Protein AF-A0A239RN27-F1 (afdb_monomer)

Radius of gyration: 16.0 Å; Cα contacts (8 Å, |Δi|>4): 80; chains: 1; bounding box: 36×29×45 Å

Structure (mmCIF, N/CA/C/O backbone):
data_AF-A0A239RN27-F1
#
_entry.id   AF-A0A239RN27-F1
#
loop_
_atom_site.group_PDB
_atom_site.id
_atom_site.type_symbol
_atom_site.label_atom_id
_atom_site.label_alt_id
_atom_site.label_comp_id
_atom_site.label_asym_id
_atom_site.label_entity_id
_atom_site.label_seq_id
_atom_site.pdbx_PDB_ins_code
_atom_site.Cartn_x
_atom_site.Cartn_y
_atom_site.Cartn_z
_atom_site.occupancy
_atom_site.B_iso_or_equiv
_atom_site.auth_seq_id
_atom_site.auth_comp_id
_atom_site.auth_asym_id
_atom_site.auth_atom_id
_atom_site.pdbx_PDB_model_num
ATOM 1 N N . MET A 1 1 ? 12.730 14.964 -0.224 1.00 61.84 1 MET A N 1
ATOM 2 C CA . MET A 1 1 ? 12.792 14.184 1.037 1.00 61.84 1 MET A CA 1
ATOM 3 C C . MET A 1 1 ? 11.778 14.671 2.076 1.00 61.84 1 MET A C 1
ATOM 5 O O . MET A 1 1 ? 10.950 13.876 2.494 1.00 61.84 1 MET A O 1
ATOM 9 N N . ILE A 1 2 ? 11.758 15.965 2.427 1.00 78.81 2 ILE A N 1
ATOM 10 C CA . ILE A 1 2 ? 10.817 16.543 3.416 1.00 78.81 2 ILE A CA 1
ATOM 11 C C . ILE A 1 2 ? 9.338 16.310 3.046 1.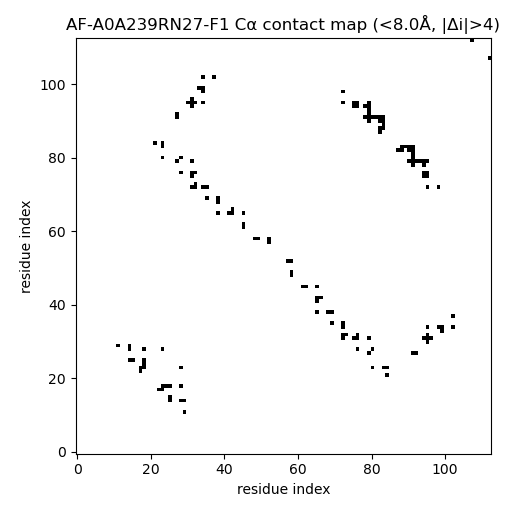00 78.81 2 ILE A C 1
ATOM 13 O O . ILE A 1 2 ? 8.555 15.893 3.892 1.00 78.81 2 ILE A O 1
ATOM 17 N N . THR A 1 3 ? 8.960 16.474 1.775 1.00 80.31 3 THR A N 1
ATOM 18 C CA . THR A 1 3 ? 7.575 16.272 1.305 1.00 80.31 3 THR A CA 1
ATOM 19 C C . THR A 1 3 ? 7.066 14.841 1.504 1.00 80.31 3 THR A C 1
ATOM 21 O O . THR A 1 3 ? 5.915 14.649 1.882 1.00 80.31 3 THR A O 1
ATOM 24 N N . LEU A 1 4 ? 7.925 13.831 1.311 1.00 77.06 4 LEU A N 1
ATOM 25 C CA . LEU A 1 4 ? 7.568 12.426 1.542 1.00 77.06 4 LEU A CA 1
ATOM 26 C C . LEU A 1 4 ? 7.367 12.144 3.032 1.00 77.06 4 LEU A C 1
ATOM 28 O O . LEU A 1 4 ? 6.405 11.481 3.403 1.00 77.06 4 LEU A O 1
ATOM 32 N N . ILE A 1 5 ? 8.235 12.688 3.889 1.00 81.50 5 ILE A N 1
ATOM 33 C CA . ILE A 1 5 ? 8.115 12.550 5.347 1.00 81.50 5 ILE A CA 1
ATOM 34 C C . ILE A 1 5 ? 6.793 13.158 5.827 1.00 81.50 5 ILE A C 1
ATOM 36 O O . ILE A 1 5 ? 6.056 12.509 6.565 1.00 81.50 5 ILE A O 1
ATOM 40 N N . LEU A 1 6 ? 6.460 14.367 5.363 1.00 87.25 6 LEU A N 1
ATOM 41 C CA . LEU A 1 6 ? 5.192 15.023 5.692 1.00 87.25 6 LEU A CA 1
ATOM 42 C C . LEU A 1 6 ? 3.984 14.225 5.187 1.00 87.25 6 LEU A C 1
ATOM 44 O O . LEU A 1 6 ? 2.998 14.096 5.909 1.00 87.25 6 LEU A O 1
ATOM 48 N N . PHE A 1 7 ? 4.068 13.643 3.989 1.00 84.19 7 PHE A N 1
ATOM 49 C CA . PHE A 1 7 ? 3.011 12.796 3.437 1.00 84.19 7 PHE A CA 1
ATOM 50 C C . PHE A 1 7 ? 2.784 11.529 4.275 1.00 84.19 7 PHE A C 1
ATOM 52 O O . PHE A 1 7 ? 1.651 11.249 4.666 1.00 84.19 7 PHE A O 1
ATOM 59 N N . TYR A 1 8 ? 3.842 10.792 4.625 1.00 83.25 8 TYR A N 1
ATOM 60 C CA . TYR A 1 8 ? 3.715 9.603 5.476 1.00 83.25 8 TYR A CA 1
ATOM 61 C C . TYR A 1 8 ? 3.262 9.948 6.898 1.00 83.25 8 TYR A C 1
ATOM 63 O O . TYR A 1 8 ? 2.437 9.229 7.462 1.00 83.25 8 TYR A O 1
ATOM 71 N N . ALA A 1 9 ? 3.734 11.063 7.463 1.00 86.31 9 ALA A N 1
ATOM 72 C CA . ALA A 1 9 ? 3.263 11.556 8.754 1.00 86.31 9 ALA A CA 1
ATOM 73 C C . ALA A 1 9 ? 1.765 11.892 8.707 1.00 86.31 9 ALA A C 1
ATOM 75 O O . ALA A 1 9 ? 1.016 11.493 9.599 1.00 86.31 9 ALA A O 1
ATOM 76 N N . PHE A 1 10 ? 1.302 12.551 7.642 1.00 88.94 10 PHE A N 1
ATOM 77 C CA . PHE A 1 10 ? -0.116 12.825 7.423 1.00 88.94 10 PHE A CA 1
ATOM 78 C C . PHE A 1 10 ? -0.939 11.533 7.314 1.00 88.94 10 PHE A C 1
ATOM 80 O O . PHE A 1 10 ? -1.952 11.401 8.001 1.00 88.94 10 PHE A O 1
ATOM 87 N N . LEU A 1 11 ? -0.491 10.552 6.522 1.00 86.25 11 LEU A N 1
ATOM 88 C CA . LEU A 1 11 ? -1.153 9.246 6.414 1.00 86.25 11 LEU A CA 1
ATOM 89 C C . LEU A 1 11 ? -1.217 8.519 7.764 1.00 86.25 11 LEU A C 1
ATOM 91 O O . LEU A 1 11 ? -2.248 7.943 8.111 1.00 86.25 11 LEU A O 1
ATOM 95 N N . PHE A 1 12 ? -0.148 8.574 8.555 1.00 87.50 12 PHE A N 1
ATOM 96 C CA . PHE A 1 12 ? -0.116 7.978 9.887 1.00 87.50 12 PHE A CA 1
ATOM 97 C C . PHE A 1 12 ? -1.086 8.670 10.858 1.00 87.50 12 PHE A C 1
ATOM 99 O O . PHE A 1 12 ? -1.845 7.998 11.563 1.00 87.50 12 PHE A O 1
ATOM 106 N N . LEU A 1 13 ? -1.134 10.005 10.858 1.00 91.12 13 LEU A N 1
ATOM 107 C CA . LEU A 1 13 ? -2.103 10.771 11.649 1.00 91.12 13 LEU A CA 1
ATOM 108 C C . LEU A 1 13 ? -3.546 10.481 11.215 1.00 91.12 13 LEU A C 1
ATOM 110 O O . LEU A 1 13 ? -4.423 10.328 12.068 1.00 91.12 13 LEU A O 1
ATOM 114 N N . LEU A 1 14 ? -3.794 10.332 9.912 1.00 88.00 14 LEU A N 1
ATOM 115 C CA . LEU A 1 14 ? -5.091 9.922 9.375 1.00 88.00 14 LEU A CA 1
ATOM 116 C C . LEU A 1 14 ? -5.479 8.521 9.873 1.00 88.00 14 LEU A C 1
ATOM 118 O O . LEU A 1 14 ? -6.615 8.316 10.309 1.00 88.00 14 LEU A O 1
ATOM 122 N N . CYS A 1 15 ? -4.536 7.573 9.880 1.00 88.69 15 CYS A N 1
ATOM 123 C CA . CYS A 1 15 ? -4.739 6.239 10.444 1.00 88.69 15 CYS A CA 1
ATOM 124 C C . CYS A 1 15 ? -5.134 6.290 11.919 1.00 88.69 15 CYS A C 1
ATOM 126 O O . CYS A 1 15 ? -6.112 5.648 12.308 1.00 88.69 15 CYS A O 1
ATOM 128 N N . LEU A 1 16 ? -4.420 7.078 12.727 1.00 89.12 16 LEU A N 1
ATOM 129 C CA . LEU A 1 16 ? -4.743 7.278 14.141 1.00 89.12 16 LEU A CA 1
ATOM 130 C C . LEU A 1 16 ? -6.134 7.888 14.318 1.00 89.12 16 LEU A C 1
ATOM 132 O O . LEU A 1 16 ? -6.914 7.416 15.148 1.00 89.12 16 LEU A O 1
ATOM 136 N N . HIS A 1 17 ? -6.466 8.906 13.524 1.00 89.00 17 HIS A N 1
ATOM 137 C CA . HIS A 1 17 ? -7.764 9.568 13.583 1.00 89.00 17 HIS A CA 1
ATOM 138 C C . HIS A 1 17 ? -8.908 8.596 13.271 1.00 89.00 17 HIS A C 1
ATOM 140 O O . HIS A 1 17 ? -9.859 8.482 14.045 1.00 89.00 17 HIS A O 1
ATOM 146 N N . VAL A 1 18 ? -8.808 7.851 12.168 1.00 85.44 18 VAL A N 1
ATOM 147 C CA . VAL A 1 18 ? -9.848 6.903 11.745 1.00 85.44 18 VAL A CA 1
ATOM 148 C C . VAL A 1 18 ? -9.940 5.713 12.698 1.00 85.44 18 VAL A C 1
ATOM 150 O O . VAL A 1 18 ? -11.051 5.299 13.030 1.00 85.44 18 VAL A O 1
ATOM 153 N N . SER A 1 19 ? -8.807 5.199 13.188 1.00 89.50 19 SER A N 1
ATOM 154 C CA . SER A 1 19 ? -8.773 4.120 14.181 1.00 89.50 19 SER A CA 1
ATOM 155 C C . SER A 1 19 ? -9.521 4.517 15.457 1.00 89.50 19 SER A C 1
ATOM 157 O O . SER A 1 19 ? -10.398 3.778 15.906 1.00 89.50 19 SER A O 1
ATOM 159 N N . ARG A 1 20 ? -9.278 5.733 15.969 1.00 88.88 20 ARG A N 1
ATOM 160 C CA . ARG A 1 20 ? -9.989 6.287 17.133 1.00 88.88 20 ARG A CA 1
ATOM 161 C C . ARG A 1 20 ? -11.480 6.508 16.870 1.00 88.88 20 ARG A C 1
ATOM 163 O O . ARG A 1 20 ? -12.298 6.140 17.703 1.00 88.88 20 ARG A O 1
ATOM 170 N N . LYS A 1 21 ? -11.852 7.088 15.723 1.00 89.88 21 LYS A N 1
ATOM 171 C CA . LYS A 1 21 ? -13.256 7.423 15.402 1.00 89.88 21 LYS A CA 1
ATOM 172 C C . LYS A 1 21 ? -14.127 6.209 15.088 1.00 89.88 21 LYS A C 1
ATOM 174 O O . LYS A 1 21 ? -15.312 6.227 15.400 1.00 89.88 21 LYS A O 1
ATOM 179 N N . LYS A 1 22 ? -13.577 5.202 14.407 1.00 84.75 22 LYS A N 1
ATOM 180 C CA . LYS A 1 22 ? -14.337 4.051 13.887 1.00 84.75 22 LYS A CA 1
ATOM 181 C C . LYS A 1 22 ? -14.079 2.747 14.646 1.00 84.75 22 LYS A C 1
ATOM 183 O O . LYS A 1 22 ? -14.643 1.725 14.270 1.00 84.75 22 LYS A O 1
ATOM 188 N N . GLY A 1 23 ? -13.214 2.755 15.665 1.00 87.25 23 GLY A N 1
ATOM 189 C CA . GLY A 1 23 ? -12.842 1.550 16.416 1.00 87.25 23 GLY A CA 1
ATOM 190 C C . GLY A 1 23 ? -12.149 0.482 15.559 1.00 87.25 23 GLY A C 1
ATOM 191 O O . GLY A 1 23 ? -12.163 -0.701 15.899 1.00 87.25 23 GLY A O 1
ATOM 192 N N . VAL A 1 24 ? -11.582 0.879 14.416 1.00 88.94 24 VAL A N 1
ATOM 193 C CA . VAL A 1 24 ? -10.845 -0.023 13.524 1.00 88.94 24 VAL A CA 1
ATOM 194 C C . VAL A 1 24 ? -9.425 -0.185 14.067 1.00 88.94 24 VAL A C 1
ATOM 196 O O . VAL A 1 24 ? -8.813 0.819 14.438 1.00 88.94 24 VAL A O 1
ATOM 199 N N . PRO A 1 25 ? -8.864 -1.405 14.118 1.00 90.69 25 PRO A N 1
ATOM 200 C CA . PRO A 1 25 ? -7.521 -1.625 14.632 1.00 90.69 25 PRO A CA 1
ATOM 201 C C . PRO A 1 25 ? -6.496 -0.836 13.817 1.00 90.69 25 PRO A C 1
ATOM 203 O O . PRO A 1 25 ? -6.465 -0.919 12.588 1.00 90.69 25 PRO A O 1
ATOM 206 N N . LEU A 1 26 ? -5.623 -0.103 14.515 1.00 90.12 26 LEU A N 1
ATOM 207 C CA . LEU A 1 26 ? -4.550 0.677 13.896 1.00 90.12 26 LEU A CA 1
ATOM 208 C C . LEU A 1 26 ? -3.672 -0.196 12.991 1.00 90.12 26 LEU A C 1
ATOM 210 O O . LEU A 1 26 ? -3.262 0.244 11.923 1.00 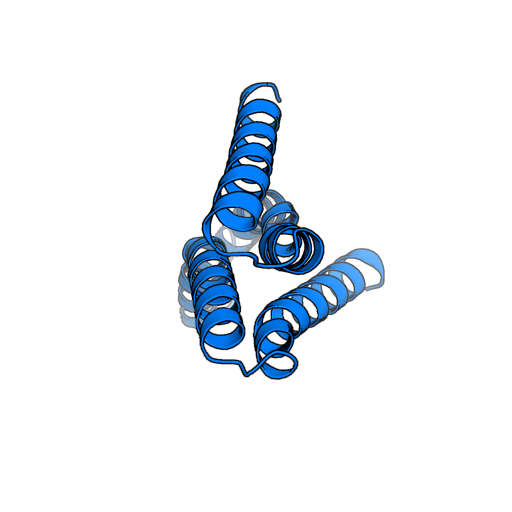90.12 26 LEU A O 1
ATOM 214 N N . LEU A 1 27 ? -3.447 -1.453 13.388 1.00 90.06 27 LEU A N 1
ATOM 215 C CA . LEU A 1 27 ? -2.652 -2.406 12.619 1.00 90.06 27 LEU A CA 1
ATOM 216 C C . LEU A 1 27 ? -3.259 -2.675 11.238 1.00 90.06 27 LEU A C 1
ATOM 218 O O . LEU A 1 27 ? -2.521 -2.694 10.265 1.00 90.06 27 LEU A O 1
ATOM 222 N N . LEU A 1 28 ? -4.587 -2.789 11.120 1.00 90.19 28 LEU A N 1
ATOM 223 C CA . LEU A 1 28 ? -5.254 -2.960 9.822 1.00 90.19 28 LEU A CA 1
ATOM 224 C C . LEU A 1 28 ? -5.067 -1.730 8.934 1.00 90.19 28 LEU A C 1
ATOM 226 O O . LEU A 1 28 ? -4.828 -1.860 7.737 1.00 90.19 28 LEU A O 1
ATOM 230 N N . MET A 1 29 ? -5.148 -0.538 9.525 1.00 90.00 29 MET A N 1
ATOM 231 C CA . MET A 1 29 ? -4.983 0.731 8.817 1.00 90.00 29 MET A CA 1
ATOM 232 C C . MET A 1 29 ? -3.557 0.889 8.287 1.00 90.00 29 MET A C 1
ATOM 234 O O . MET A 1 29 ? -3.363 1.128 7.098 1.00 90.00 29 MET A O 1
ATOM 238 N N . VAL A 1 30 ? -2.560 0.691 9.154 1.00 89.69 30 VAL A N 1
ATOM 239 C CA . VAL A 1 30 ? -1.143 0.743 8.775 1.00 89.69 30 VAL A CA 1
ATOM 240 C C . VAL A 1 30 ? -0.848 -0.329 7.732 1.00 89.69 30 VAL A C 1
ATOM 242 O O . VAL A 1 30 ? -0.325 -0.008 6.672 1.00 89.69 30 VAL A O 1
ATOM 245 N N . PHE A 1 31 ? -1.262 -1.575 7.971 1.00 91.50 31 PHE A N 1
ATOM 246 C CA . PHE A 1 31 ? -1.058 -2.678 7.036 1.00 91.50 31 PHE A CA 1
ATOM 247 C C . PHE A 1 31 ? -1.688 -2.402 5.665 1.00 91.50 31 PHE A C 1
ATOM 249 O O . PHE A 1 31 ? -1.063 -2.686 4.652 1.00 91.50 31 PHE A O 1
ATOM 256 N N . SER A 1 32 ? -2.866 -1.779 5.607 1.00 89.88 32 SER A N 1
ATOM 257 C CA . SER A 1 32 ? -3.511 -1.401 4.339 1.00 89.88 32 SER A CA 1
ATOM 258 C C . SER A 1 32 ? -2.769 -0.305 3.575 1.00 89.88 32 SER A C 1
ATOM 260 O O . SER A 1 32 ? -2.901 -0.230 2.358 1.00 89.88 32 SER A O 1
ATOM 262 N N . LEU A 1 33 ? -2.003 0.544 4.266 1.00 88.75 33 LEU A N 1
ATOM 263 C CA . LEU A 1 33 ? -1.265 1.646 3.650 1.00 88.75 33 LEU A CA 1
ATOM 264 C C . LEU A 1 33 ? 0.202 1.326 3.364 1.00 88.75 33 LEU A C 1
ATOM 266 O O . LEU A 1 33 ? 0.781 1.995 2.523 1.00 88.75 33 LEU A O 1
ATOM 270 N N . VAL A 1 34 ? 0.820 0.321 3.987 1.00 88.44 34 VAL A N 1
ATOM 271 C CA . VAL A 1 34 ? 2.218 -0.055 3.681 1.00 88.44 34 VAL A CA 1
ATOM 272 C C . VAL A 1 34 ? 2.478 -0.263 2.175 1.00 88.44 34 VAL A C 1
ATOM 274 O O . VAL A 1 34 ? 3.508 0.219 1.702 1.00 88.44 34 VAL A O 1
ATOM 277 N N . PRO A 1 35 ? 1.566 -0.863 1.380 1.00 85.94 35 PRO A N 1
ATOM 278 C CA . PRO A 1 35 ? 1.725 -0.973 -0.071 1.00 85.94 35 PRO A CA 1
ATOM 279 C C . PRO A 1 35 ? 1.979 0.352 -0.814 1.00 85.94 35 PRO A C 1
ATOM 281 O O . PRO A 1 35 ? 2.565 0.325 -1.898 1.00 85.94 35 PRO A O 1
ATOM 284 N N . PHE A 1 36 ? 1.604 1.508 -0.243 1.00 84.88 36 PHE A N 1
ATOM 285 C CA . PHE A 1 36 ? 1.912 2.828 -0.817 1.00 84.88 36 PHE A CA 1
ATOM 286 C C . PHE A 1 36 ? 3.406 3.117 -0.906 1.00 84.88 36 PHE A C 1
ATOM 288 O O . PHE A 1 36 ? 3.815 3.901 -1.760 1.00 84.88 36 PHE A O 1
ATOM 295 N N . ALA A 1 37 ? 4.221 2.504 -0.044 1.00 84.00 37 ALA A N 1
ATOM 296 C CA . ALA A 1 37 ? 5.648 2.796 0.032 1.00 84.00 37 ALA A CA 1
ATOM 297 C C . ALA A 1 37 ? 6.396 2.498 -1.277 1.00 84.00 37 ALA A C 1
ATOM 299 O O . ALA A 1 37 ? 7.437 3.093 -1.544 1.00 84.00 37 ALA A O 1
ATOM 300 N N . ILE A 1 38 ? 5.841 1.612 -2.108 1.00 84.00 38 ILE A N 1
ATOM 301 C CA . ILE A 1 38 ? 6.428 1.175 -3.379 1.00 84.00 38 ILE A CA 1
ATOM 302 C C . ILE A 1 38 ? 5.994 2.070 -4.553 1.00 84.00 38 ILE A C 1
ATOM 304 O O . ILE A 1 38 ? 6.637 2.056 -5.599 1.00 84.00 38 ILE A O 1
ATOM 308 N N . ALA A 1 39 ? 4.972 2.919 -4.391 1.00 81.81 39 ALA A N 1
ATOM 309 C CA . ALA A 1 39 ? 4.488 3.789 -5.467 1.00 81.81 39 ALA A CA 1
ATOM 310 C C . ALA A 1 39 ? 5.574 4.711 -6.076 1.00 81.81 39 ALA A C 1
ATOM 312 O O . ALA A 1 39 ? 5.628 4.806 -7.302 1.00 81.81 39 ALA A O 1
ATOM 313 N N . PRO A 1 40 ? 6.489 5.336 -5.299 1.00 80.31 40 PRO A N 1
ATOM 314 C CA . PRO A 1 40 ? 7.587 6.119 -5.874 1.00 80.31 40 PRO A CA 1
ATOM 315 C C . PRO A 1 40 ? 8.556 5.277 -6.716 1.00 80.31 40 PRO A C 1
ATOM 317 O O . PRO A 1 40 ? 9.028 5.741 -7.751 1.00 80.31 40 PRO A O 1
ATOM 320 N N . LEU A 1 41 ? 8.829 4.036 -6.295 1.00 81.56 41 LEU A N 1
ATOM 321 C CA . LEU A 1 41 ? 9.682 3.104 -7.036 1.00 81.56 41 LEU A CA 1
ATOM 322 C C . LEU A 1 41 ? 9.016 2.683 -8.351 1.00 81.56 41 LEU A C 1
ATOM 324 O O . LEU A 1 41 ? 9.669 2.685 -9.388 1.00 81.56 41 LEU A O 1
ATOM 328 N N . LEU A 1 42 ? 7.716 2.375 -8.321 1.00 79.56 42 LEU A N 1
ATOM 329 C CA . LEU A 1 42 ? 6.939 2.045 -9.520 1.00 79.56 42 LEU A CA 1
ATOM 330 C C . LEU A 1 42 ? 6.921 3.204 -10.517 1.00 79.56 42 LEU A C 1
ATOM 332 O O . LEU A 1 42 ? 7.125 2.984 -11.707 1.00 79.56 42 LEU A O 1
ATOM 336 N N . LEU A 1 43 ? 6.733 4.436 -10.035 1.00 79.19 43 LEU A N 1
ATOM 337 C CA . LEU A 1 43 ? 6.790 5.631 -10.875 1.00 79.19 43 LEU A CA 1
ATOM 338 C C . LEU A 1 43 ? 8.173 5.789 -11.519 1.00 79.19 43 LEU A C 1
ATOM 340 O O . LEU A 1 43 ? 8.260 6.032 -12.718 1.00 79.19 43 LEU A O 1
ATOM 344 N N . PHE A 1 44 ? 9.249 5.603 -10.752 1.00 80.25 44 PHE A N 1
ATOM 345 C CA . PHE A 1 44 ? 10.614 5.667 -11.273 1.00 80.25 44 PHE A CA 1
ATOM 346 C C . PHE A 1 44 ? 10.878 4.594 -12.339 1.00 80.25 44 PHE A C 1
ATOM 348 O O . PHE A 1 44 ? 11.352 4.913 -13.425 1.00 80.25 44 PHE A O 1
ATOM 355 N N . MET A 1 45 ? 10.502 3.340 -12.071 1.00 75.62 45 MET A N 1
ATOM 356 C CA . MET A 1 45 ? 10.654 2.231 -13.023 1.00 75.62 45 MET A CA 1
ATOM 357 C C . MET A 1 45 ? 9.831 2.426 -14.296 1.00 75.62 45 MET A C 1
ATOM 359 O O . MET A 1 45 ? 10.257 2.023 -15.377 1.00 75.62 45 MET A O 1
ATOM 363 N N . SER A 1 46 ? 8.673 3.079 -14.185 1.00 75.38 46 SER A N 1
ATOM 364 C CA . SER A 1 46 ? 7.817 3.372 -15.332 1.00 75.38 46 SER A CA 1
ATO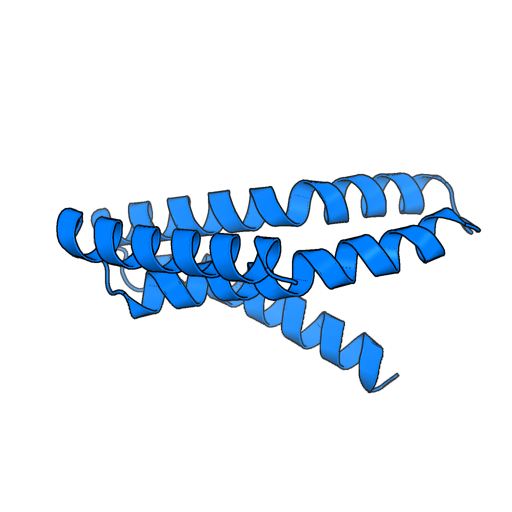M 365 C C . SER A 1 46 ? 8.526 4.201 -16.399 1.00 7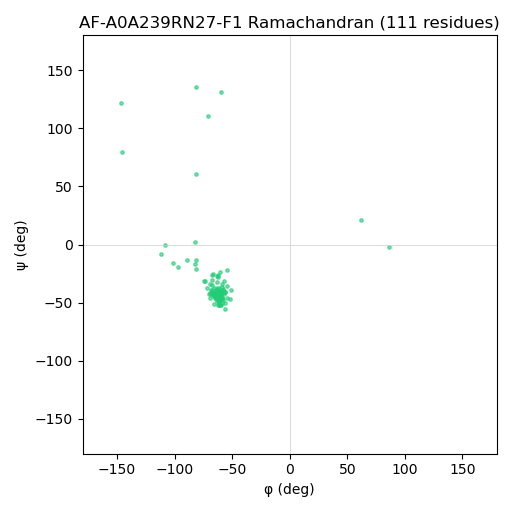5.38 46 SER A C 1
ATOM 367 O O . SER A 1 46 ? 8.320 3.952 -17.581 1.00 75.38 46 SER A O 1
ATOM 369 N N . ILE A 1 47 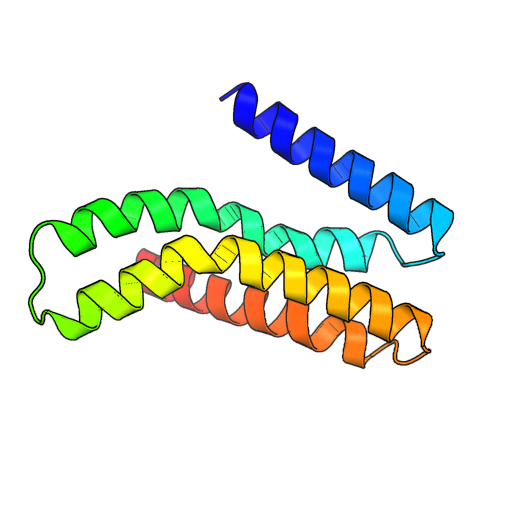? 9.422 5.112 -16.000 1.00 76.56 47 ILE A N 1
ATOM 370 C CA . ILE A 1 47 ? 10.163 5.982 -16.923 1.00 76.56 47 ILE A CA 1
ATOM 371 C C . ILE A 1 47 ? 11.012 5.137 -17.880 1.00 76.56 47 ILE A C 1
ATOM 373 O O . ILE A 1 47 ? 10.963 5.356 -19.083 1.00 76.56 47 ILE A O 1
ATOM 377 N N . PHE A 1 48 ? 11.714 4.122 -17.365 1.00 72.81 48 PHE A N 1
ATOM 378 C CA . PHE A 1 48 ? 12.499 3.195 -18.190 1.00 72.81 48 PHE A CA 1
ATOM 379 C C . PHE A 1 48 ? 11.617 2.294 -19.051 1.00 72.81 48 PHE A C 1
ATOM 381 O O . PHE A 1 48 ? 11.985 1.947 -20.168 1.00 72.81 48 PHE A O 1
ATOM 388 N N . PHE A 1 49 ? 10.442 1.922 -18.540 1.00 69.81 49 PHE A N 1
ATOM 389 C CA . PHE A 1 49 ? 9.505 1.089 -19.283 1.00 69.81 49 PHE A CA 1
ATOM 390 C C . PHE A 1 49 ? 8.923 1.819 -20.506 1.00 69.81 49 PHE A C 1
ATOM 392 O O . PHE A 1 49 ? 8.693 1.208 -21.549 1.00 69.81 49 PHE A O 1
ATOM 399 N N . PHE A 1 50 ? 8.702 3.131 -20.393 1.00 71.75 50 PHE A N 1
ATOM 400 C CA . PHE A 1 50 ? 8.189 3.964 -21.484 1.00 71.75 50 PHE A CA 1
ATOM 401 C C . PHE A 1 50 ? 9.248 4.414 -22.489 1.00 71.75 50 PHE A C 1
ATOM 403 O O . PHE A 1 50 ? 8.876 4.881 -23.561 1.00 71.75 50 PHE A O 1
ATOM 410 N N . ASP A 1 51 ? 10.532 4.263 -22.168 1.00 75.12 51 ASP A N 1
ATOM 411 C CA . ASP A 1 51 ? 11.630 4.726 -23.022 1.00 75.12 51 ASP A CA 1
ATOM 412 C C . ASP A 1 51 ? 11.832 3.836 -24.265 1.00 75.12 51 ASP A C 1
ATOM 414 O O . ASP A 1 51 ? 12.187 4.323 -25.334 1.00 75.12 51 ASP A O 1
ATOM 418 N N . ASN A 1 52 ? 11.541 2.530 -24.171 1.00 69.81 52 ASN A N 1
ATOM 419 C CA . ASN A 1 52 ? 11.582 1.616 -25.319 1.00 69.81 52 ASN A CA 1
ATOM 420 C C . ASN A 1 52 ? 10.500 0.519 -25.224 1.00 69.81 52 ASN A C 1
ATOM 422 O O . ASN A 1 52 ? 10.787 -0.611 -24.808 1.00 69.81 52 ASN A O 1
ATOM 426 N N . PRO A 1 53 ? 9.237 0.832 -25.566 1.00 65.00 53 PRO A N 1
ATOM 427 C CA . PRO A 1 53 ? 8.149 -0.129 -25.475 1.00 65.00 53 PRO A CA 1
ATOM 428 C C . PRO A 1 53 ? 8.301 -1.204 -26.557 1.00 65.00 53 PRO A C 1
ATOM 430 O O . PRO A 1 53 ? 8.085 -0.953 -27.739 1.00 65.00 53 PRO A O 1
ATOM 433 N N . SER A 1 54 ? 8.621 -2.434 -26.152 1.00 67.62 54 SER A N 1
ATOM 434 C CA . SER A 1 54 ? 8.693 -3.580 -27.071 1.00 67.62 54 SER A CA 1
ATOM 435 C C . SER A 1 54 ? 7.342 -3.903 -27.724 1.00 67.62 54 SER A C 1
ATOM 437 O O . SER A 1 54 ? 7.307 -4.432 -28.833 1.00 67.62 54 SER A O 1
ATOM 439 N N . VAL A 1 55 ? 6.230 -3.584 -27.045 1.00 73.44 55 VAL A N 1
ATOM 440 C CA . VAL A 1 55 ? 4.858 -3.785 -27.526 1.00 73.44 55 VAL A CA 1
ATOM 441 C C . VAL A 1 55 ? 3.939 -2.671 -26.997 1.00 73.44 55 VAL A C 1
ATOM 443 O O . VAL A 1 55 ? 3.790 -2.512 -25.784 1.00 73.44 55 VAL A O 1
ATOM 446 N N . GLU A 1 56 ? 3.284 -1.916 -27.888 1.00 73.38 56 GLU A N 1
ATOM 447 C CA . GLU A 1 56 ? 2.517 -0.701 -27.539 1.00 73.38 56 GLU A CA 1
ATOM 448 C C . GLU A 1 56 ? 1.415 -0.920 -26.488 1.00 73.38 56 GLU A C 1
ATOM 450 O O . GLU A 1 56 ? 1.248 -0.107 -25.578 1.00 73.38 56 GLU A O 1
ATOM 455 N N . TRP A 1 57 ? 0.662 -2.025 -26.563 1.00 78.31 57 TRP A N 1
ATOM 456 C CA . TRP A 1 57 ? -0.442 -2.274 -25.625 1.00 78.31 57 TRP A CA 1
ATOM 457 C C . TRP A 1 57 ? 0.044 -2.518 -24.190 1.00 78.31 57 TRP A C 1
ATOM 459 O O . TRP A 1 57 ? -0.647 -2.160 -23.233 1.00 78.31 57 TRP A O 1
ATOM 469 N N . TYR A 1 58 ? 1.240 -3.094 -24.028 1.00 74.19 58 TYR A N 1
ATOM 470 C CA . TYR A 1 58 ? 1.823 -3.344 -22.714 1.00 74.19 58 TYR A CA 1
ATOM 471 C C . TYR A 1 58 ? 2.167 -2.020 -22.028 1.00 74.19 58 TYR A C 1
ATOM 473 O O . TYR A 1 58 ? 1.923 -1.867 -20.832 1.00 74.19 58 TYR A O 1
ATOM 481 N N . ALA A 1 59 ? 2.668 -1.038 -22.782 1.00 72.25 59 ALA A N 1
ATOM 482 C CA . ALA A 1 59 ? 2.954 0.292 -22.257 1.00 72.25 59 ALA A CA 1
ATOM 483 C C . ALA A 1 59 ? 1.681 0.951 -21.700 1.00 72.25 59 ALA A C 1
ATOM 485 O O . ALA A 1 59 ? 1.670 1.404 -20.557 1.00 72.25 59 ALA A O 1
ATOM 486 N N . TRP A 1 60 ? 0.566 0.918 -22.435 1.00 76.44 60 TRP A N 1
ATOM 487 C CA . TRP A 1 60 ? -0.710 1.460 -21.948 1.00 76.44 60 TRP A CA 1
ATOM 488 C C . TRP A 1 60 ? -1.210 0.776 -20.668 1.00 76.44 60 TRP A C 1
ATOM 490 O O . TRP A 1 60 ? -1.667 1.453 -19.742 1.00 76.44 60 TRP A O 1
ATOM 500 N N . LEU A 1 61 ? -1.086 -0.550 -20.579 1.00 79.75 61 LEU A N 1
ATOM 501 C CA . LEU A 1 61 ? -1.454 -1.300 -19.374 1.00 79.75 61 LEU A CA 1
ATOM 502 C C . LEU A 1 61 ? -0.536 -0.982 -18.188 1.00 79.75 61 LEU A C 1
ATOM 504 O O . LEU A 1 61 ? -1.026 -0.773 -17.078 1.00 79.75 61 LEU A O 1
ATOM 508 N N . ALA A 1 62 ? 0.774 -0.882 -18.417 1.00 75.81 62 ALA A N 1
ATOM 509 C CA . ALA A 1 62 ? 1.741 -0.479 -17.401 1.00 75.81 62 ALA A CA 1
ATOM 510 C C . ALA A 1 62 ? 1.485 0.960 -16.924 1.00 75.81 62 ALA A C 1
ATOM 512 O O . ALA A 1 62 ? 1.539 1.232 -15.726 1.00 75.81 62 ALA A O 1
ATOM 513 N N . PHE A 1 63 ? 1.116 1.867 -17.832 1.00 76.69 63 PHE A N 1
ATOM 514 C CA . PHE A 1 63 ? 0.766 3.251 -17.513 1.00 76.69 63 PHE A CA 1
ATOM 515 C C . PHE A 1 63 ? -0.455 3.316 -16.606 1.00 76.69 63 PHE A C 1
ATOM 517 O O . PHE A 1 63 ? -0.402 3.934 -15.540 1.00 76.69 63 PHE A O 1
ATOM 524 N N . ALA A 1 64 ? -1.539 2.644 -16.992 1.00 79.00 64 ALA A N 1
ATOM 525 C CA . ALA A 1 64 ? -2.750 2.582 -16.185 1.00 79.00 64 ALA A CA 1
ATOM 526 C C . ALA A 1 64 ? -2.488 1.905 -14.830 1.00 79.00 64 A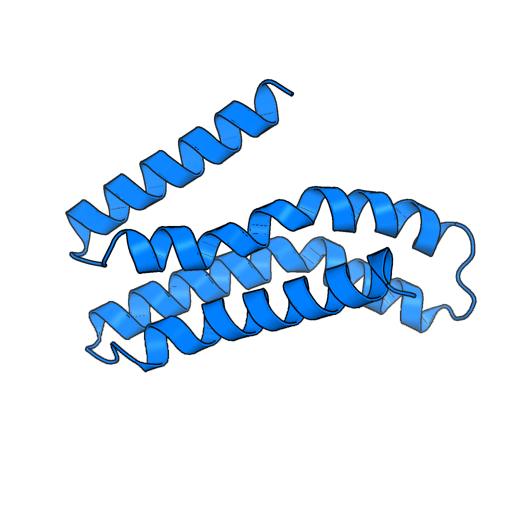LA A C 1
ATOM 528 O O . ALA A 1 64 ? -2.957 2.389 -13.800 1.00 79.00 64 ALA A O 1
ATOM 529 N N . GLY A 1 65 ? -1.700 0.827 -14.819 1.00 79.81 65 GLY A N 1
ATOM 530 C CA . GLY A 1 65 ? -1.325 0.100 -13.611 1.00 79.81 65 GLY A CA 1
ATOM 531 C C . GLY A 1 65 ? -0.548 0.969 -12.628 1.00 79.81 65 GLY A C 1
ATOM 532 O O . GLY A 1 65 ? -0.954 1.093 -11.478 1.00 79.81 65 GLY A O 1
ATOM 533 N N . ILE A 1 66 ? 0.521 1.625 -13.077 1.00 79.31 66 ILE A N 1
ATOM 534 C CA . ILE A 1 66 ? 1.418 2.407 -12.214 1.00 79.31 66 ILE A CA 1
ATOM 535 C C . ILE A 1 66 ? 0.729 3.675 -11.700 1.00 79.31 66 ILE A C 1
ATOM 537 O O . ILE A 1 66 ? 0.809 3.981 -10.510 1.00 79.31 66 ILE A O 1
ATOM 541 N N . ASN A 1 67 ? -0.015 4.377 -12.558 1.00 79.69 67 ASN A N 1
ATOM 542 C CA . ASN A 1 67 ? -0.739 5.586 -12.157 1.00 79.69 67 ASN A CA 1
ATOM 543 C C . ASN A 1 67 ? -1.993 5.269 -11.322 1.00 79.69 67 ASN A C 1
ATOM 545 O O . ASN A 1 67 ? -2.361 6.035 -10.430 1.00 79.69 67 ASN A O 1
ATOM 549 N N . GLY A 1 68 ? -2.638 4.127 -11.568 1.00 83.38 68 GLY A N 1
ATOM 550 C CA . GLY A 1 68 ? -3.809 3.661 -10.822 1.00 83.38 68 GLY A CA 1
ATOM 551 C C . GLY A 1 68 ? -3.475 2.949 -9.510 1.00 83.38 68 GLY A C 1
ATOM 552 O O . GLY A 1 68 ? -4.343 2.828 -8.646 1.00 83.38 68 GLY A O 1
ATOM 553 N N . TYR A 1 69 ? -2.231 2.508 -9.320 1.00 85.50 69 TYR A N 1
ATOM 554 C CA . TYR A 1 69 ? -1.808 1.679 -8.190 1.00 85.50 69 TYR A CA 1
ATOM 555 C C . TYR A 1 69 ? -2.125 2.311 -6.825 1.00 85.50 69 TYR A C 1
ATOM 557 O O . TYR A 1 69 ? -2.782 1.698 -5.981 1.00 85.50 69 TYR A O 1
ATOM 565 N N . SER A 1 70 ? -1.748 3.576 -6.632 1.00 84.75 70 SER A N 1
ATOM 566 C CA . SER A 1 70 ? -2.042 4.337 -5.409 1.00 84.75 70 SER A CA 1
ATOM 567 C C . SER A 1 70 ? -3.548 4.437 -5.131 1.00 84.75 70 SER A C 1
ATOM 569 O O . SER A 1 70 ? -3.994 4.288 -3.991 1.00 84.75 70 SER A O 1
ATOM 571 N N . LEU A 1 71 ? -4.358 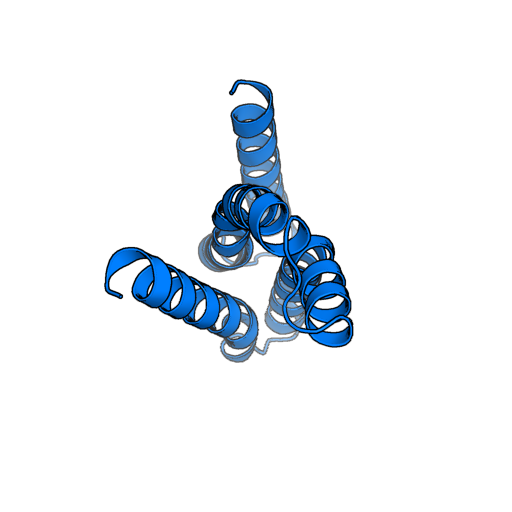4.647 -6.173 1.00 87.00 71 LEU A N 1
ATOM 572 C CA . LEU A 1 71 ? -5.817 4.699 -6.047 1.00 87.00 71 LEU A CA 1
ATOM 573 C C . LEU A 1 71 ? -6.393 3.332 -5.667 1.00 87.00 71 LEU A C 1
ATOM 575 O O . LEU A 1 71 ? -7.249 3.262 -4.786 1.00 87.00 71 LEU A O 1
ATOM 579 N N . LEU A 1 72 ? -5.897 2.246 -6.264 1.00 89.00 72 LEU A N 1
ATOM 580 C CA . LEU A 1 72 ? -6.319 0.882 -5.934 1.00 89.00 72 LEU A CA 1
ATOM 581 C C . LEU A 1 72 ? -6.028 0.533 -4.471 1.00 89.00 72 LEU A C 1
ATOM 583 O O . LEU A 1 72 ? -6.887 -0.053 -3.808 1.00 89.00 72 LEU A O 1
ATOM 587 N N . ILE A 1 73 ? -4.879 0.951 -3.933 1.00 89.19 73 ILE A N 1
ATOM 588 C CA . ILE A 1 73 ? -4.564 0.762 -2.510 1.00 89.19 73 ILE A CA 1
ATOM 589 C C . ILE A 1 73 ? -5.518 1.568 -1.622 1.00 89.19 73 ILE A C 1
ATOM 591 O O . ILE A 1 73 ? -6.018 1.034 -0.632 1.00 89.19 73 ILE A O 1
ATOM 595 N N . LEU A 1 74 ? -5.822 2.829 -1.963 1.00 88.00 74 LEU A N 1
ATOM 596 C CA . LEU A 1 74 ? -6.783 3.643 -1.198 1.00 88.00 74 LEU A CA 1
ATOM 597 C C . LEU A 1 74 ? -8.178 3.024 -1.193 1.00 88.00 74 LEU A C 1
ATOM 599 O O . LEU A 1 74 ? -8.808 2.934 -0.136 1.00 88.00 74 LEU A O 1
ATOM 603 N N . VAL A 1 75 ? -8.654 2.575 -2.355 1.00 90.06 75 VAL A N 1
ATOM 604 C CA . VAL A 1 75 ? -9.929 1.859 -2.477 1.00 90.06 75 VAL A CA 1
ATOM 605 C C . VAL A 1 75 ? -9.887 0.585 -1.635 1.00 90.06 75 VAL A C 1
ATOM 607 O O . VAL A 1 75 ? -10.826 0.319 -0.884 1.00 90.06 75 VAL A O 1
ATOM 610 N N . GLY A 1 76 ? -8.779 -0.155 -1.672 1.00 91.00 76 GLY A N 1
ATOM 611 C CA . GLY A 1 76 ? -8.584 -1.348 -0.858 1.00 91.00 76 GLY A CA 1
ATOM 612 C C . GLY A 1 76 ? -8.637 -1.084 0.643 1.00 91.00 76 GLY A C 1
ATOM 613 O O . GLY A 1 76 ? -9.355 -1.779 1.366 1.00 91.00 76 GLY A O 1
ATOM 614 N N . ALA A 1 77 ? -7.959 -0.036 1.107 1.00 90.25 77 ALA A N 1
ATOM 615 C CA . ALA A 1 77 ? -7.989 0.407 2.496 1.00 90.25 77 ALA A CA 1
ATOM 616 C C . ALA A 1 77 ? -9.400 0.855 2.918 1.00 90.25 77 ALA A C 1
ATOM 618 O O . ALA A 1 77 ? -9.887 0.474 3.984 1.00 90.25 77 ALA A O 1
ATOM 619 N N . TYR A 1 78 ? -10.108 1.601 2.066 1.00 90.19 78 TYR A N 1
ATOM 620 C CA . TYR A 1 78 ? -11.494 2.000 2.318 1.00 90.19 78 TYR A CA 1
ATOM 621 C C . TYR A 1 78 ? -12.431 0.786 2.427 1.00 90.19 78 TYR A C 1
ATOM 623 O O . TYR A 1 78 ? -13.217 0.685 3.377 1.00 90.19 78 TYR A O 1
ATOM 631 N N . CYS A 1 79 ? -12.329 -0.160 1.491 1.00 92.12 79 CYS A N 1
ATOM 632 C CA . CYS A 1 79 ? -13.083 -1.412 1.506 1.00 92.12 79 CYS A CA 1
ATOM 633 C C . CYS A 1 79 ? -12.785 -2.228 2.766 1.00 92.12 79 CYS A C 1
ATOM 635 O O . CYS A 1 79 ? -13.716 -2.721 3.402 1.00 92.12 79 CYS A O 1
ATOM 637 N N . SER A 1 80 ? -11.518 -2.305 3.170 1.00 91.88 80 SER A N 1
ATOM 638 C CA . SER A 1 80 ? -11.073 -2.976 4.390 1.00 91.88 80 SER A CA 1
ATOM 639 C C . SER A 1 80 ? -11.735 -2.388 5.644 1.00 91.88 80 SER A C 1
ATOM 641 O O . SER A 1 80 ? -12.378 -3.110 6.412 1.00 91.88 80 SER A O 1
ATOM 643 N N . VAL A 1 81 ? -11.704 -1.060 5.798 1.00 90.12 81 VAL A N 1
ATOM 644 C CA . VAL A 1 81 ? -12.377 -0.346 6.898 1.00 90.12 81 VAL A CA 1
ATOM 645 C C . VAL A 1 81 ? -13.887 -0.588 6.881 1.00 90.12 81 VAL A C 1
ATOM 647 O O . VAL A 1 81 ? -14.496 -0.816 7.929 1.00 90.12 81 VAL A O 1
ATOM 650 N N . ARG A 1 82 ? -14.511 -0.556 5.698 1.00 91.56 82 ARG A N 1
ATOM 651 C CA . ARG A 1 82 ? -15.956 -0.772 5.547 1.00 91.56 82 ARG A CA 1
ATOM 652 C C . ARG A 1 82 ? -16.359 -2.202 5.905 1.00 91.56 82 ARG A C 1
ATOM 654 O O . ARG A 1 82 ? -17.367 -2.386 6.584 1.00 91.56 82 ARG A O 1
ATOM 661 N N . LEU A 1 83 ? -15.589 -3.202 5.479 1.00 92.75 83 LEU A N 1
ATOM 662 C CA . LEU A 1 83 ? -15.814 -4.609 5.819 1.00 92.75 83 LEU A CA 1
ATOM 663 C C . LEU A 1 83 ? -15.626 -4.858 7.315 1.00 92.75 83 LEU A C 1
ATOM 665 O O . LEU A 1 83 ? -16.453 -5.538 7.924 1.00 92.75 83 LEU A O 1
ATOM 669 N N . TYR A 1 84 ? -14.600 -4.252 7.916 1.00 91.88 84 TYR A N 1
ATOM 670 C CA . TYR A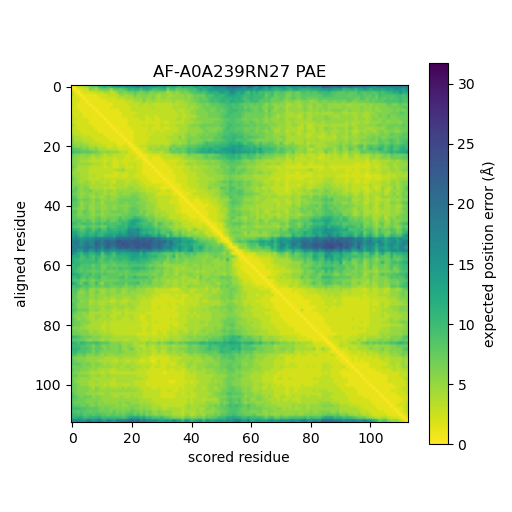 1 84 ? -14.367 -4.336 9.354 1.00 91.88 84 TYR A CA 1
ATOM 671 C C . TYR A 1 84 ? -15.554 -3.772 10.147 1.00 91.88 84 TYR A C 1
ATOM 673 O O . TYR A 1 84 ? -16.061 -4.436 11.051 1.00 91.88 84 TYR A O 1
ATOM 681 N N . GLY A 1 85 ? -16.057 -2.593 9.761 1.00 88.38 85 GLY A N 1
ATOM 682 C CA . GLY A 1 85 ? -17.224 -1.966 10.391 1.00 88.38 85 GLY A CA 1
ATOM 683 C C . GLY A 1 85 ? -18.526 -2.765 10.246 1.00 88.38 85 GLY A C 1
ATOM 684 O O . GLY A 1 85 ? -19.386 -2.684 11.114 1.00 88.38 85 GLY A O 1
ATOM 685 N N . LYS A 1 86 ? -18.660 -3.583 9.193 1.00 92.06 86 LYS A N 1
ATOM 686 C CA . LYS A 1 86 ? -19.793 -4.509 9.000 1.00 92.06 86 LYS A CA 1
ATOM 687 C C . LYS A 1 86 ? -19.653 -5.832 9.771 1.00 92.06 86 LYS A C 1
ATOM 689 O O . LYS A 1 86 ? -20.490 -6.711 9.621 1.00 92.06 86 LYS A O 1
ATOM 694 N N . GLY A 1 87 ? -18.591 -6.009 10.561 1.00 89.75 87 GLY A N 1
ATOM 695 C CA . GLY A 1 87 ? -18.339 -7.235 11.325 1.00 89.75 87 GLY A CA 1
ATOM 696 C C . GLY A 1 87 ? -17.587 -8.329 10.557 1.00 89.75 87 GLY A C 1
ATOM 697 O O . GLY A 1 87 ? -17.212 -9.342 11.149 1.00 89.75 87 GLY A O 1
ATOM 698 N N . HIS A 1 88 ? -17.259 -8.125 9.276 1.00 91.00 88 HIS A N 1
ATOM 699 C CA . HIS A 1 88 ? -16.481 -9.072 8.467 1.00 91.00 88 HIS A CA 1
ATOM 700 C C . HIS A 1 88 ? -14.972 -8.934 8.729 1.00 91.00 88 HIS A C 1
ATOM 702 O O . HIS A 1 88 ? -14.181 -8.640 7.831 1.00 91.00 88 HIS A O 1
ATOM 708 N N . ARG A 1 89 ? -14.558 -9.154 9.983 1.00 87.19 89 ARG A N 1
ATOM 709 C CA . ARG A 1 89 ? -13.192 -8.870 10.461 1.00 87.19 89 ARG A CA 1
ATOM 710 C C . ARG A 1 89 ? -12.100 -9.600 9.679 1.00 87.19 89 ARG A C 1
ATOM 712 O O . ARG A 1 89 ? -11.069 -8.998 9.426 1.00 87.19 89 ARG A O 1
ATOM 719 N N . ARG A 1 90 ? -12.315 -10.863 9.283 1.00 88.62 90 ARG A N 1
ATOM 720 C CA . ARG A 1 90 ? -11.334 -11.650 8.503 1.00 88.62 90 ARG A CA 1
ATOM 721 C C . ARG A 1 90 ? -11.182 -11.120 7.076 1.00 88.62 90 ARG A C 1
ATOM 723 O O . ARG A 1 90 ? -10.069 -10.903 6.617 1.00 88.62 90 ARG A O 1
ATOM 730 N N . TRP A 1 91 ? -12.302 -10.838 6.413 1.00 91.06 91 TRP A N 1
ATOM 731 C CA . TRP A 1 91 ? -12.326 -10.329 5.040 1.00 91.06 91 TRP A CA 1
ATOM 732 C C . TRP A 1 91 ? -11.734 -8.928 4.903 1.00 91.06 91 TRP A C 1
ATOM 734 O O . TRP A 1 91 ? -11.217 -8.590 3.843 1.00 91.06 91 TRP A O 1
ATOM 744 N N . ALA A 1 92 ? -11.746 -8.134 5.976 1.00 91.56 92 ALA A N 1
ATOM 745 C CA . ALA A 1 92 ? -11.084 -6.836 5.990 1.00 91.56 92 ALA A CA 1
ATOM 746 C C . ALA A 1 92 ? -9.579 -6.935 5.665 1.00 91.56 92 ALA A C 1
ATOM 748 O O . ALA A 1 92 ? -9.038 -6.036 5.031 1.00 91.56 92 ALA A O 1
ATOM 749 N N . TRP A 1 93 ? -8.904 -8.030 6.027 1.00 91.44 93 TRP A N 1
ATOM 750 C CA . TRP A 1 93 ? -7.472 -8.210 5.757 1.00 91.44 93 TRP A CA 1
ATOM 751 C C . TRP A 1 93 ? -7.167 -8.683 4.337 1.00 91.44 93 TRP A C 1
ATOM 753 O O . TRP A 1 93 ? -6.057 -8.470 3.865 1.00 91.44 93 TRP A O 1
ATOM 763 N N . ALA A 1 94 ? -8.139 -9.280 3.641 1.00 92.44 94 ALA A N 1
ATOM 764 C CA . ALA A 1 94 ? -7.899 -9.948 2.365 1.00 92.44 94 ALA A CA 1
ATOM 765 C C . ALA A 1 94 ? -7.322 -9.002 1.301 1.00 92.44 94 ALA A C 1
ATOM 767 O O . ALA A 1 94 ? -6.274 -9.298 0.734 1.00 92.44 94 ALA A O 1
ATOM 768 N N . LEU A 1 95 ? -7.959 -7.846 1.065 1.00 88.75 95 LEU A N 1
ATOM 769 C CA . LEU A 1 95 ? -7.471 -6.881 0.069 1.00 88.75 95 LEU A CA 1
ATOM 770 C C . LEU A 1 95 ? -6.059 -6.361 0.390 1.00 88.75 95 LEU A C 1
ATOM 772 O O . LEU A 1 95 ? -5.193 -6.455 -0.477 1.00 88.75 95 LEU A O 1
ATOM 776 N N . PRO A 1 96 ? -5.787 -5.856 1.610 1.00 90.81 96 PRO A N 1
ATOM 777 C CA . PRO A 1 96 ? -4.435 -5.482 2.013 1.00 90.81 96 PRO A CA 1
ATOM 778 C C . PRO A 1 96 ? -3.410 -6.597 1.789 1.00 90.81 96 PRO A C 1
ATOM 780 O O . PRO A 1 96 ? -2.357 -6.348 1.208 1.00 90.81 96 PRO A O 1
ATOM 783 N N . THR A 1 97 ? -3.725 -7.833 2.188 1.00 92.25 97 THR A N 1
ATOM 784 C CA . THR A 1 97 ? -2.828 -8.983 2.017 1.00 92.25 97 THR A CA 1
ATOM 785 C C . THR A 1 97 ? -2.510 -9.244 0.548 1.00 92.25 97 THR A C 1
ATOM 787 O O . THR A 1 97 ? -1.348 -9.471 0.227 1.00 92.25 97 THR A O 1
ATOM 790 N N . VAL A 1 98 ? -3.495 -9.161 -0.350 1.00 92.75 98 VAL A N 1
ATOM 791 C CA . VAL A 1 98 ? -3.267 -9.326 -1.795 1.00 92.75 98 VAL A CA 1
ATOM 792 C C . VAL A 1 98 ? -2.268 -8.289 -2.313 1.00 92.75 98 VAL A C 1
ATOM 794 O O . VAL A 1 98 ? -1.314 -8.660 -2.993 1.00 92.75 98 VAL A O 1
ATOM 797 N N . PHE A 1 99 ? -2.417 -7.012 -1.943 1.00 91.31 99 PHE A N 1
ATOM 798 C CA . PHE A 1 99 ? -1.464 -5.972 -2.351 1.00 91.31 99 PHE A CA 1
ATOM 799 C C . PHE A 1 99 ? -0.056 -6.206 -1.794 1.00 91.31 99 PHE A C 1
ATOM 801 O O . PHE A 1 99 ? 0.924 -6.002 -2.505 1.00 91.31 99 PHE A O 1
ATOM 808 N N . HIS A 1 100 ? 0.063 -6.672 -0.549 1.00 91.94 100 HIS A N 1
ATOM 809 C CA . HIS A 1 100 ? 1.357 -7.050 0.026 1.00 91.94 100 HIS A CA 1
ATOM 810 C C . HIS A 1 100 ? 2.022 -8.194 -0.724 1.00 91.94 100 HIS A C 1
ATOM 812 O O . HIS A 1 100 ? 3.207 -8.105 -1.023 1.00 91.94 100 HIS A O 1
ATOM 818 N N . VAL A 1 101 ? 1.272 -9.245 -1.053 1.00 93.19 101 VAL A N 1
ATOM 819 C CA . VAL A 1 101 ? 1.804 -10.383 -1.812 1.00 93.19 101 VAL A CA 1
ATOM 820 C C . VAL A 1 101 ? 2.290 -9.919 -3.181 1.00 93.19 101 VAL A C 1
ATOM 822 O O . VAL A 1 101 ? 3.436 -10.187 -3.518 1.00 93.19 101 VAL A O 1
ATOM 825 N N . ILE A 1 102 ? 1.480 -9.151 -3.919 1.00 89.88 102 ILE A N 1
ATOM 826 C CA . ILE A 1 102 ? 1.868 -8.594 -5.227 1.00 89.88 102 ILE A CA 1
ATOM 827 C C . ILE A 1 102 ? 3.176 -7.801 -5.113 1.00 89.88 102 ILE A C 1
ATOM 829 O O . ILE A 1 102 ? 4.092 -8.000 -5.906 1.00 89.88 102 ILE A O 1
ATOM 833 N N . ASN A 1 103 ? 3.291 -6.949 -4.096 1.00 89.75 103 ASN A N 1
ATOM 834 C CA . ASN A 1 103 ? 4.483 -6.143 -3.862 1.00 89.75 103 ASN A CA 1
ATOM 835 C C . ASN A 1 103 ? 5.721 -6.957 -3.518 1.00 89.75 103 ASN A C 1
ATOM 837 O O . ASN A 1 103 ? 6.791 -6.692 -4.055 1.00 89.75 103 ASN A O 1
ATOM 841 N N . ILE A 1 104 ? 5.592 -7.924 -2.613 1.00 90.19 104 ILE A N 1
ATOM 842 C CA . ILE A 1 104 ? 6.707 -8.779 -2.207 1.00 90.19 104 ILE A CA 1
ATOM 843 C C . ILE A 1 104 ? 7.159 -9.627 -3.395 1.00 90.19 104 ILE A C 1
ATOM 845 O O . ILE A 1 104 ? 8.358 -9.740 -3.627 1.00 90.19 104 ILE A O 1
ATOM 849 N N . THR A 1 105 ? 6.227 -10.168 -4.183 1.00 90.12 105 THR A N 1
ATOM 850 C CA . THR A 1 105 ? 6.547 -10.897 -5.416 1.00 90.12 105 THR A CA 1
ATOM 851 C C . THR A 1 105 ? 7.246 -9.995 -6.429 1.00 90.12 105 THR A C 1
ATOM 853 O O . THR A 1 105 ? 8.249 -10.406 -7.002 1.00 90.12 105 THR A O 1
ATOM 856 N N . PHE A 1 106 ? 6.775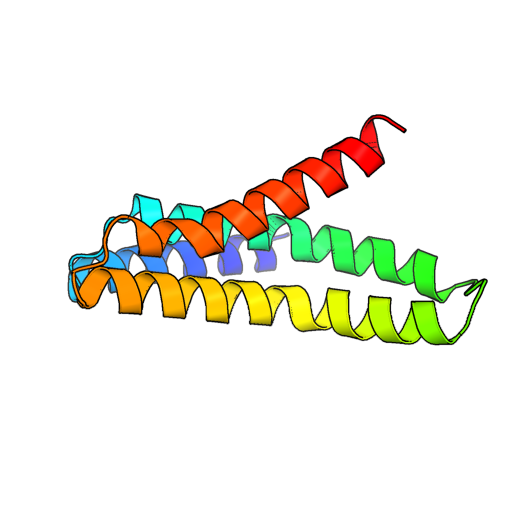 -8.760 -6.617 1.00 85.38 106 PHE A N 1
ATOM 857 C CA . PHE A 1 106 ? 7.401 -7.796 -7.521 1.00 85.38 106 PHE A CA 1
ATOM 858 C C . PHE A 1 106 ? 8.817 -7.403 -7.077 1.00 85.38 106 PHE A C 1
ATOM 860 O O . PHE A 1 106 ? 9.739 -7.423 -7.886 1.00 85.38 106 PHE A O 1
ATOM 867 N N . LEU A 1 107 ? 9.013 -7.085 -5.794 1.00 86.12 107 LEU A N 1
ATOM 868 C CA . LEU A 1 107 ? 10.338 -6.779 -5.247 1.00 86.12 107 LEU A CA 1
ATOM 869 C C . LEU A 1 107 ? 11.264 -7.998 -5.324 1.00 86.12 107 LEU A C 1
ATOM 871 O O . LEU A 1 107 ? 12.423 -7.860 -5.696 1.00 86.12 107 LEU A O 1
ATOM 875 N N . GLY A 1 108 ? 10.750 -9.186 -5.002 1.00 88.81 108 GLY A N 1
ATOM 876 C CA . GLY A 1 108 ? 11.488 -10.439 -5.120 1.00 88.81 108 GLY A CA 1
ATOM 877 C C . GLY A 1 108 ? 11.947 -10.687 -6.552 1.00 88.81 108 GLY A C 1
ATOM 878 O O . GLY A 1 108 ? 13.117 -10.981 -6.753 1.00 88.81 108 GLY A O 1
ATOM 879 N N . TYR A 1 109 ? 11.066 -10.491 -7.536 1.00 84.81 109 TYR A N 1
ATOM 880 C CA . TYR A 1 109 ? 11.438 -10.526 -8.948 1.00 84.81 109 TYR A CA 1
ATOM 881 C C . TYR A 1 109 ? 12.552 -9.515 -9.231 1.00 84.81 109 TYR A C 1
ATOM 883 O O . TYR A 1 109 ? 13.624 -9.916 -9.640 1.00 84.81 109 TYR A O 1
ATOM 891 N N . LEU A 1 110 ? 12.360 -8.237 -8.900 1.00 81.56 110 LEU A N 1
ATOM 892 C CA . LEU A 1 110 ? 13.318 -7.175 -9.223 1.00 81.56 110 LEU A CA 1
ATOM 893 C C . LEU A 1 110 ? 14.730 -7.376 -8.636 1.00 81.56 110 LEU A C 1
ATOM 895 O O . LEU A 1 110 ? 15.701 -6.963 -9.262 1.00 81.56 110 LEU A O 1
ATOM 899 N N . PHE A 1 111 ? 14.848 -7.929 -7.425 1.00 82.12 111 PHE A N 1
ATOM 900 C CA . PHE A 1 111 ? 16.130 -8.040 -6.712 1.00 82.12 111 PHE A CA 1
ATOM 901 C C . PHE A 1 111 ? 16.772 -9.433 -6.760 1.00 82.12 111 PHE A C 1
ATOM 903 O O . PHE A 1 111 ? 17.945 -9.552 -6.406 1.00 82.12 111 PHE A O 1
ATOM 910 N N . LEU A 1 112 ? 16.026 -10.479 -7.128 1.00 85.50 112 LEU A N 1
ATOM 911 C CA . LEU A 1 112 ? 16.528 -11.860 -7.175 1.00 85.50 112 LEU A CA 1
ATOM 912 C C . LEU A 1 112 ? 16.629 -12.431 -8.599 1.00 85.50 112 LEU A C 1
ATOM 914 O O . LEU A 1 112 ? 17.164 -13.531 -8.743 1.00 85.50 112 LEU A O 1
ATOM 918 N N . SER A 1 113 ? 16.114 -11.734 -9.620 1.00 66.25 113 SER A N 1
ATOM 919 C CA . SER A 1 113 ? 16.329 -12.051 -11.043 1.00 66.25 113 SER A CA 1
ATOM 920 C C . SER A 1 113 ? 17.549 -11.328 -11.596 1.00 66.25 113 SER A C 1
ATOM 922 O O . SER A 1 113 ? 18.310 -11.964 -12.352 1.00 66.25 113 SER A O 1
#

Solvent-accessible surface area (backbone atoms only — not comparable to full-atom values): 6205 Å² total; per-residue (Å²): 111,70,68,58,54,53,50,54,51,50,52,50,51,49,35,54,52,48,20,70,75,66,72,44,60,54,65,60,47,50,55,26,48,55,62,54,74,51,51,67,57,46,55,57,53,44,56,65,51,66,72,68,57,92,46,71,70,57,46,56,52,50,51,52,46,55,72,42,42,63,56,53,42,51,53,33,37,52,51,20,54,52,32,38,75,72,66,40,59,72,65,21,46,50,55,33,49,52,50,46,51,55,50,51,52,49,50,46,49,74,75,73,110

Sequence (113 aa):
MITLILFYAFLFLLCLHVSRKKGVPLLLMVFSLVPFAIAPLLLFMSIFFFDNPSVEWYAWLAFAGINGYSLLILVGAYCSVRLYGKGHRRWAWALPTVFHVINITFLGYLFLS

pLDDT: mean 84.65, std 7.05, range [61.84, 93.19]

Mean predicted aligned error: 5.64 Å

Secondary structure (DSSP, 8-state):
-HHHHHHHHHHHHHHHHHHHHH---HHHHHHHHGGGGGHHHHHHHHHHHHHS-SSHHHHHHHHHHHHHHHHHHHHHHHHHHHHHHTT-TTHHHHHHHHHHHHHHHHHHHHHH-

Foldseek 3Di:
DVVVVVVVVVQLVVLVVCCVVLVPDSCLSCLLCPLVVCLVVLVVVLVVCVVDPPDDVVNVVSVCCSVCVNVQSVVLSVVLSVCVSVVVPVVSCVSSVVSVVVVVVVVCVVPVD

Nearest PDB structures (foldseek):
  7rkc-assembly1_B  TM=4.465E-01  e=6.652E+00  synthetic construct